Protein AF-A0A1Q5XP58-F1 (afdb_monomer_lite)

Structure (mmCIF, N/CA/C/O backbone):
data_AF-A0A1Q5XP58-F1
#
_entry.id   AF-A0A1Q5XP58-F1
#
loop_
_atom_site.group_PDB
_atom_site.id
_atom_site.type_symbol
_atom_site.label_atom_id
_atom_site.label_alt_id
_atom_site.label_comp_id
_atom_site.label_asym_id
_atom_site.label_entity_id
_atom_site.label_seq_id
_atom_site.pdbx_PDB_ins_code
_atom_site.Cartn_x
_atom_site.Cartn_y
_atom_site.Cartn_z
_atom_site.occupancy
_atom_site.B_iso_or_equiv
_atom_site.auth_seq_id
_atom_site.auth_comp_id
_atom_site.auth_asym_id
_atom_site.auth_atom_id
_atom_site.pdbx_PDB_model_num
ATOM 1 N N . MET A 1 1 ? 5.757 15.351 9.299 1.00 63.59 1 MET A N 1
ATOM 2 C CA . MET A 1 1 ? 4.552 14.892 10.032 1.00 63.59 1 MET A CA 1
ATOM 3 C C . MET A 1 1 ? 3.490 14.276 9.125 1.00 63.59 1 MET A C 1
ATOM 5 O O . MET A 1 1 ? 3.157 13.121 9.339 1.00 63.59 1 MET A O 1
ATOM 9 N N . PHE A 1 2 ? 3.002 14.975 8.093 1.00 71.62 2 PHE A N 1
ATOM 10 C CA . PHE A 1 2 ? 1.874 14.501 7.270 1.00 71.62 2 PHE A CA 1
ATOM 11 C C . PHE A 1 2 ? 2.113 13.167 6.524 1.00 71.62 2 PHE A C 1
ATOM 13 O O . PHE A 1 2 ? 1.293 12.259 6.621 1.00 71.62 2 PHE A O 1
ATOM 20 N N . LYS A 1 3 ? 3.265 13.003 5.852 1.00 79.69 3 LYS A N 1
ATOM 21 C CA . LYS A 1 3 ? 3.611 11.763 5.121 1.00 79.69 3 LYS A CA 1
ATOM 22 C C . LYS A 1 3 ? 3.639 10.522 6.026 1.00 79.69 3 LYS A C 1
ATOM 24 O O . LYS A 1 3 ? 3.115 9.483 5.649 1.00 79.69 3 LYS A O 1
ATOM 29 N N . ASN A 1 4 ? 4.206 10.646 7.229 1.00 85.25 4 ASN A N 1
ATOM 30 C CA . ASN A 1 4 ? 4.273 9.539 8.190 1.00 85.25 4 ASN A CA 1
ATOM 31 C C . ASN A 1 4 ? 2.883 9.154 8.698 1.00 85.25 4 ASN A C 1
ATOM 33 O O . ASN A 1 4 ? 2.593 7.967 8.804 1.00 85.25 4 ASN A O 1
ATOM 37 N N . LYS A 1 5 ? 2.021 10.147 8.954 1.00 90.19 5 LYS A N 1
ATOM 38 C CA . LYS A 1 5 ? 0.638 9.896 9.362 1.00 90.19 5 LYS A CA 1
ATOM 39 C C . LYS A 1 5 ? -0.123 9.128 8.280 1.00 90.19 5 LYS A C 1
ATOM 41 O O . LYS A 1 5 ? -0.727 8.110 8.587 1.00 90.19 5 LYS A O 1
ATOM 46 N N . MET A 1 6 ? -0.041 9.562 7.019 1.00 91.56 6 MET A N 1
ATOM 47 C CA . MET A 1 6 ? -0.729 8.864 5.928 1.00 91.56 6 MET A CA 1
ATOM 48 C C . MET A 1 6 ? -0.183 7.441 5.725 1.00 91.56 6 MET A C 1
ATOM 50 O O . MET A 1 6 ? -0.969 6.507 5.618 1.00 91.56 6 MET A O 1
ATOM 54 N N . ASN A 1 7 ? 1.141 7.239 5.785 1.00 94.56 7 ASN A N 1
ATOM 55 C CA . ASN A 1 7 ? 1.723 5.890 5.755 1.00 94.56 7 ASN A CA 1
ATOM 56 C C . ASN A 1 7 ? 1.127 4.988 6.851 1.00 94.56 7 ASN A C 1
ATOM 58 O O . ASN A 1 7 ? 0.762 3.851 6.577 1.00 94.56 7 ASN A O 1
ATOM 62 N N . GLN A 1 8 ? 1.012 5.491 8.084 1.00 95.19 8 GLN A N 1
ATOM 63 C CA . GLN A 1 8 ? 0.459 4.736 9.211 1.00 95.19 8 GLN A CA 1
ATOM 64 C C . GLN A 1 8 ? -1.034 4.435 9.046 1.00 95.19 8 GLN A C 1
ATOM 66 O O . GLN A 1 8 ? -1.468 3.334 9.384 1.00 95.19 8 GLN A O 1
ATOM 71 N N . GLU A 1 9 ? -1.819 5.381 8.527 1.00 95.31 9 GLU A N 1
ATOM 72 C CA . GLU A 1 9 ? -3.250 5.185 8.270 1.00 95.31 9 GLU A CA 1
ATOM 73 C C . GLU A 1 9 ? -3.481 4.118 7.193 1.00 95.31 9 GLU A C 1
ATOM 75 O O . GLU A 1 9 ? -4.256 3.188 7.415 1.00 95.31 9 GLU A O 1
ATOM 80 N N . ILE A 1 10 ? -2.757 4.193 6.071 1.00 95.69 10 ILE A N 1
ATOM 81 C CA . ILE A 1 10 ? -2.836 3.195 4.997 1.00 95.69 10 ILE A CA 1
ATOM 82 C C . ILE A 1 10 ? -2.330 1.830 5.477 1.00 95.69 10 ILE A C 1
ATOM 84 O O . ILE A 1 10 ? -2.983 0.819 5.236 1.00 95.69 10 ILE A O 1
ATOM 88 N N . GLN A 1 11 ? -1.221 1.777 6.221 1.00 97.00 11 GLN A N 1
ATOM 89 C CA . GLN A 1 11 ? -0.752 0.524 6.813 1.00 97.00 11 GLN A CA 1
ATOM 90 C C . GLN A 1 11 ? -1.805 -0.073 7.756 1.00 97.00 11 GLN A C 1
ATOM 92 O O . GLN A 1 11 ? -2.087 -1.262 7.681 1.00 97.00 11 GLN A O 1
ATOM 97 N N . SER A 1 12 ? -2.424 0.739 8.615 1.00 97.44 12 SER A N 1
ATOM 98 C CA . SER A 1 12 ? -3.473 0.268 9.529 1.00 97.44 12 SER A CA 1
ATOM 99 C C . SER A 1 12 ? -4.695 -0.255 8.777 1.00 97.44 12 SER A C 1
ATOM 101 O O . SER A 1 12 ? -5.266 -1.264 9.177 1.00 97.44 12 SER A O 1
ATOM 103 N N . TYR A 1 13 ? -5.085 0.394 7.681 1.00 97.31 13 TYR A N 1
ATOM 104 C CA . TYR A 1 13 ? -6.142 -0.088 6.795 1.00 97.31 13 TYR A CA 1
ATOM 105 C C . TYR A 1 13 ? -5.809 -1.466 6.207 1.00 97.31 13 TYR A C 1
ATOM 107 O O . TYR A 1 13 ? -6.612 -2.392 6.322 1.00 97.31 13 TYR A O 1
ATOM 115 N N . LEU A 1 14 ? -4.603 -1.635 5.661 1.00 97.81 14 LEU A N 1
ATOM 116 C CA . LEU A 1 14 ? -4.170 -2.904 5.077 1.00 97.81 14 LEU A CA 1
ATOM 117 C C . LEU A 1 14 ? -4.151 -4.037 6.109 1.00 97.81 14 LEU A C 1
ATOM 119 O O . LEU A 1 14 ? -4.657 -5.124 5.839 1.00 97.81 14 LEU A O 1
ATOM 123 N N . LEU A 1 15 ? -3.618 -3.772 7.302 1.00 97.81 15 LEU A N 1
ATOM 124 C CA . LEU A 1 15 ? -3.518 -4.787 8.349 1.00 97.81 15 LEU A CA 1
ATOM 125 C C . LEU A 1 15 ? -4.884 -5.141 8.950 1.00 97.81 15 LEU A C 1
ATOM 127 O O . LEU A 1 15 ? -5.218 -6.312 9.098 1.00 97.81 15 LEU A O 1
ATOM 131 N N . ASN A 1 16 ? -5.686 -4.131 9.292 1.00 97.62 16 ASN A N 1
ATOM 132 C CA . ASN A 1 16 ? -6.886 -4.337 10.105 1.00 97.62 16 ASN A CA 1
ATOM 133 C C . ASN A 1 16 ? -8.151 -4.586 9.277 1.00 97.62 16 ASN A C 1
ATOM 135 O O . ASN A 1 16 ? -9.095 -5.174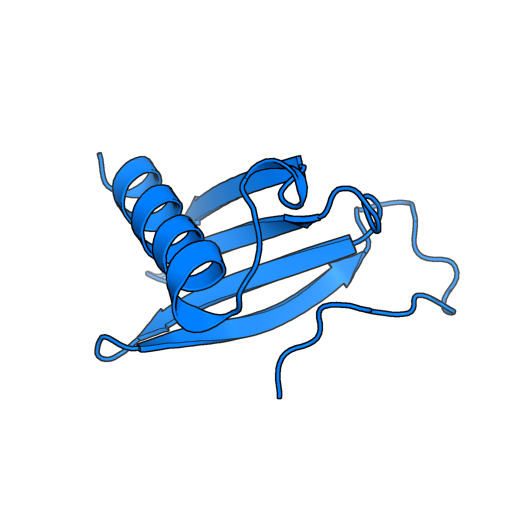 9.794 1.00 97.62 16 ASN A O 1
ATOM 139 N N . GLN A 1 17 ? -8.209 -4.105 8.031 1.00 96.25 17 GLN A N 1
ATOM 140 C CA . GLN A 1 17 ? -9.409 -4.212 7.186 1.00 96.25 17 GLN A CA 1
ATOM 141 C C . GLN A 1 17 ? -9.215 -5.137 5.988 1.00 96.25 17 GLN A C 1
ATOM 143 O O . GLN A 1 17 ? -10.179 -5.747 5.533 1.00 96.25 17 GLN A O 1
ATOM 148 N N . ARG A 1 18 ? -7.988 -5.249 5.467 1.00 95.94 18 ARG A N 1
ATOM 149 C CA . ARG A 1 18 ? -7.679 -6.114 4.318 1.00 95.94 18 ARG A CA 1
ATOM 150 C C . ARG A 1 18 ? -7.002 -7.432 4.696 1.00 95.94 18 ARG A C 1
ATOM 152 O O . ARG A 1 18 ? -6.839 -8.280 3.830 1.00 95.94 18 ARG A O 1
ATOM 159 N N . GLY A 1 19 ? -6.666 -7.628 5.972 1.00 96.69 19 GLY A N 1
ATOM 160 C CA . GLY A 1 19 ? -6.126 -8.892 6.480 1.00 96.69 19 GLY A CA 1
ATOM 161 C C . GLY A 1 19 ? -4.661 -9.145 6.127 1.00 96.69 19 GLY A C 1
ATOM 162 O O . GLY A 1 19 ? -4.187 -10.266 6.294 1.00 96.69 19 GLY A O 1
ATOM 163 N N . TYR A 1 20 ? -3.938 -8.124 5.660 1.00 97.31 20 TYR A N 1
ATOM 164 C CA . TYR A 1 20 ? -2.501 -8.231 5.438 1.00 97.31 20 TYR A CA 1
ATOM 165 C C . TYR A 1 20 ? -1.741 -8.287 6.764 1.00 97.31 20 TYR A C 1
ATOM 167 O O . TYR A 1 20 ? -2.179 -7.801 7.807 1.00 97.31 20 TYR A O 1
ATOM 175 N N . THR A 1 21 ? -0.534 -8.820 6.711 1.00 97.50 21 THR A N 1
ATOM 176 C CA . THR A 1 21 ? 0.444 -8.778 7.790 1.00 97.50 21 THR A CA 1
ATOM 177 C C . THR A 1 21 ? 1.540 -7.763 7.475 1.00 97.50 21 THR A C 1
ATOM 179 O O . THR A 1 21 ? 1.743 -7.341 6.335 1.00 97.50 21 THR A O 1
ATOM 182 N N . LYS A 1 22 ? 2.306 -7.355 8.495 1.00 95.06 22 LYS A N 1
ATOM 183 C CA . LYS A 1 22 ? 3.455 -6.457 8.279 1.00 95.06 22 LYS A CA 1
ATOM 184 C C . LYS A 1 22 ? 4.500 -7.078 7.349 1.00 95.06 22 LYS A C 1
ATOM 186 O O . LYS A 1 22 ? 5.192 -6.339 6.661 1.00 95.06 22 LYS A O 1
ATOM 191 N N . THR A 1 23 ? 4.613 -8.405 7.346 1.00 96.94 23 THR A N 1
ATOM 192 C CA . THR A 1 23 ? 5.543 -9.153 6.498 1.00 96.94 23 THR A CA 1
ATOM 193 C C . THR A 1 23 ? 5.096 -9.236 5.045 1.00 96.94 23 THR A C 1
ATOM 195 O O . THR A 1 23 ? 5.936 -9.501 4.196 1.00 96.94 23 THR A O 1
ATOM 198 N N . ASP A 1 24 ? 3.835 -8.937 4.729 1.00 97.56 24 ASP A N 1
ATOM 199 C CA . ASP A 1 24 ? 3.367 -8.876 3.339 1.00 97.56 24 ASP A CA 1
ATOM 200 C C . ASP A 1 24 ? 3.751 -7.551 2.671 1.00 97.56 24 ASP A C 1
ATOM 202 O O . ASP A 1 24 ? 3.887 -7.476 1.454 1.00 97.56 24 ASP A O 1
ATOM 206 N N . ILE A 1 25 ? 3.983 -6.494 3.455 1.00 97.38 25 ILE A N 1
ATOM 207 C CA . ILE A 1 25 ? 4.300 -5.159 2.943 1.00 97.38 25 ILE A CA 1
ATOM 208 C C . ILE A 1 25 ? 5.818 -5.008 2.820 1.00 97.38 25 ILE A C 1
ATOM 210 O O . ILE A 1 25 ? 6.538 -4.935 3.815 1.00 97.38 25 ILE A O 1
ATOM 214 N N . ASN A 1 26 ? 6.312 -4.893 1.588 1.00 97.00 26 ASN A N 1
ATOM 215 C CA . ASN A 1 26 ? 7.715 -4.587 1.324 1.00 97.00 26 ASN A CA 1
ATOM 216 C C . ASN A 1 26 ? 8.033 -3.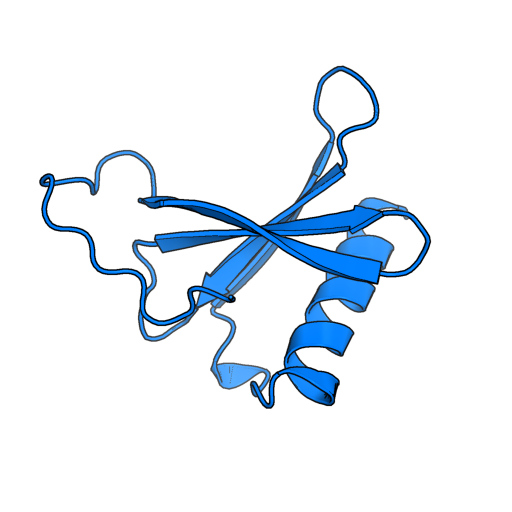117 1.621 1.00 97.00 26 ASN A C 1
ATOM 218 O O . ASN A 1 26 ? 9.025 -2.798 2.279 1.00 97.00 26 ASN A O 1
ATOM 222 N N . LYS A 1 27 ? 7.196 -2.211 1.107 1.00 96.50 27 LYS A N 1
ATOM 223 C CA . LYS A 1 27 ? 7.434 -0.770 1.192 1.00 96.50 27 LYS A CA 1
ATOM 224 C C . LYS A 1 27 ? 6.126 0.002 1.204 1.00 96.50 27 LYS A C 1
ATOM 226 O O . LYS A 1 27 ? 5.214 -0.306 0.446 1.00 96.50 27 LYS A O 1
ATOM 231 N N . ILE A 1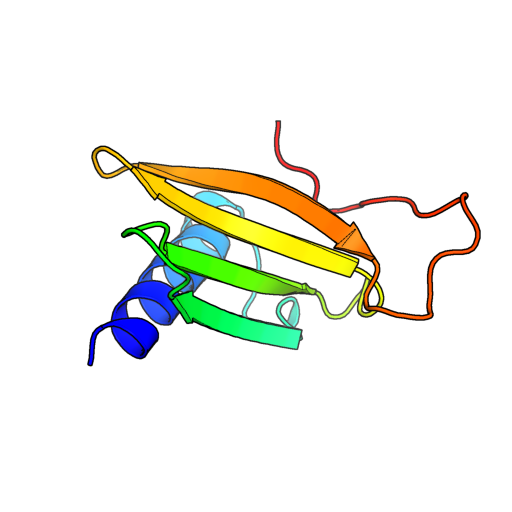 28 ? 6.082 1.059 2.013 1.00 96.56 28 ILE A N 1
ATOM 232 C CA . ILE A 1 28 ? 4.986 2.026 2.036 1.00 96.56 28 ILE A CA 1
ATOM 233 C C . ILE A 1 28 ? 5.528 3.452 2.109 1.00 96.56 28 ILE A C 1
ATOM 235 O O . ILE A 1 28 ? 6.368 3.768 2.956 1.00 96.56 28 ILE A O 1
ATOM 239 N N . TYR A 1 29 ? 5.088 4.327 1.206 1.00 95.00 29 TYR A N 1
ATOM 240 C CA . TYR A 1 29 ? 5.532 5.718 1.208 1.00 95.00 29 TYR A CA 1
ATOM 241 C C . TYR A 1 29 ? 4.538 6.672 0.551 1.00 95.00 29 TYR A C 1
ATOM 243 O O . TYR A 1 29 ? 3.980 6.399 -0.506 1.00 95.00 29 TYR A O 1
ATOM 251 N N . THR A 1 30 ? 4.370 7.839 1.170 1.00 92.31 30 THR A N 1
ATOM 252 C CA . THR A 1 30 ? 3.473 8.892 0.694 1.00 92.31 30 THR A CA 1
ATOM 253 C C . THR A 1 30 ? 4.225 9.941 -0.114 1.00 92.31 30 THR A C 1
ATOM 255 O O . THR A 1 30 ? 5.203 10.540 0.353 1.00 92.31 30 THR A O 1
ATOM 258 N N . GLN A 1 31 ? 3.721 10.211 -1.313 1.00 88.19 31 GLN A N 1
ATOM 259 C CA . GLN A 1 31 ? 4.140 11.294 -2.190 1.00 88.19 31 GLN A CA 1
ATOM 260 C C . GLN A 1 31 ? 3.047 12.369 -2.227 1.00 88.19 31 GLN A C 1
ATOM 262 O O . GLN A 1 31 ? 1.854 12.077 -2.183 1.00 88.19 31 GLN A O 1
ATOM 267 N N . VAL A 1 32 ? 3.470 13.632 -2.270 1.00 81.44 32 VAL A N 1
ATOM 268 C CA . VAL A 1 32 ? 2.574 14.788 -2.394 1.00 81.44 32 VAL A CA 1
ATOM 269 C C . VAL A 1 32 ? 2.906 15.443 -3.728 1.00 81.44 32 VAL A C 1
ATOM 271 O O . VAL A 1 32 ? 4.048 15.865 -3.920 1.00 81.44 32 VAL A O 1
ATOM 274 N N . GLY A 1 33 ? 1.952 15.425 -4.659 1.00 71.25 33 GLY A N 1
ATOM 275 C CA . GLY A 1 33 ? 2.103 15.987 -6.002 1.00 71.25 33 GLY A CA 1
ATOM 276 C C . GLY A 1 33 ? 1.803 17.489 -6.074 1.00 71.25 33 GLY A C 1
ATOM 277 O O . GLY A 1 33 ? 1.763 18.186 -5.060 1.00 71.25 33 GLY A O 1
ATOM 278 N N . LYS A 1 34 ? 1.587 17.992 -7.297 1.00 62.41 34 LYS A N 1
ATOM 279 C CA . LYS A 1 34 ? 1.055 19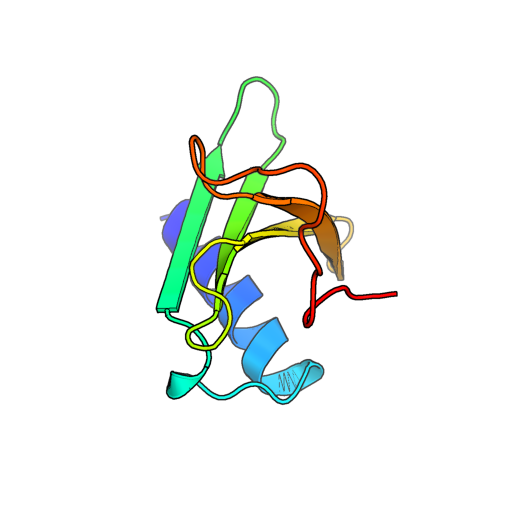.343 -7.549 1.00 62.41 34 LYS A CA 1
ATOM 280 C C . LYS A 1 34 ? -0.480 19.284 -7.439 1.00 62.41 34 LYS A C 1
ATOM 282 O O . LYS A 1 34 ? -1.072 18.438 -8.097 1.00 62.41 34 LYS A O 1
ATOM 287 N N . ALA A 1 35 ? -1.095 20.176 -6.651 1.00 54.50 35 ALA A N 1
ATOM 288 C CA . ALA A 1 35 ? -2.482 20.092 -6.133 1.00 54.50 35 ALA A CA 1
ATOM 289 C C . ALA A 1 35 ? -2.639 18.988 -5.060 1.00 54.50 35 ALA A C 1
ATOM 291 O O . ALA A 1 35 ? -1.828 18.067 -5.074 1.00 54.50 35 ALA A O 1
ATOM 292 N N . PRO A 1 36 ? -3.573 19.067 -4.082 1.00 57.28 36 PRO A N 1
ATOM 293 C CA . PRO A 1 36 ? -3.533 18.254 -2.856 1.00 57.28 36 PRO A CA 1
ATOM 294 C C . PRO A 1 36 ? -3.942 16.784 -3.079 1.00 57.28 36 PRO A C 1
ATOM 296 O O . PRO A 1 36 ? -4.701 16.208 -2.309 1.00 57.28 36 PRO A O 1
ATOM 299 N N . LEU A 1 37 ? -3.413 16.154 -4.127 1.00 64.56 37 LEU A N 1
ATOM 300 C CA . LEU A 1 37 ? -3.441 14.725 -4.351 1.00 64.56 37 LEU A CA 1
ATOM 301 C C . LEU A 1 37 ? -2.303 14.096 -3.543 1.00 64.56 37 LEU A C 1
ATOM 303 O O . LEU A 1 37 ? -1.124 14.118 -3.915 1.00 64.56 37 LEU A O 1
ATOM 307 N N . VAL A 1 38 ? -2.673 13.583 -2.380 1.00 77.06 38 VAL A N 1
ATOM 308 C CA . VAL A 1 38 ? -1.805 12.770 -1.537 1.00 77.06 38 VAL A CA 1
ATOM 309 C C . VAL A 1 38 ? -1.979 11.332 -1.986 1.00 77.06 38 VAL A C 1
ATOM 311 O O . VAL A 1 38 ? -3.084 10.799 -1.926 1.00 77.06 38 VAL A O 1
ATOM 314 N N . SER A 1 39 ? -0.889 10.717 -2.432 1.00 88.00 39 SER A N 1
ATOM 315 C CA . SER A 1 39 ? -0.883 9.319 -2.847 1.00 88.00 39 SER A CA 1
ATOM 316 C C . SER A 1 39 ? 0.104 8.538 -2.002 1.00 88.00 39 SER A C 1
ATOM 318 O O . SER A 1 39 ? 1.250 8.957 -1.812 1.00 88.00 39 SER A O 1
ATOM 320 N N . THR A 1 40 ? -0.342 7.405 -1.480 1.00 94.38 40 THR A N 1
ATOM 321 C CA . THR A 1 40 ? 0.497 6.457 -0.759 1.00 94.38 40 THR A CA 1
ATOM 322 C C . THR A 1 40 ? 0.712 5.235 -1.625 1.00 94.38 40 THR A C 1
ATOM 324 O O . THR A 1 40 ? -0.227 4.521 -1.964 1.00 94.38 40 THR A O 1
ATOM 327 N N . THR A 1 41 ? 1.972 4.992 -1.958 1.00 95.50 41 THR A N 1
ATOM 328 C CA . THR A 1 41 ? 2.395 3.817 -2.707 1.00 95.50 41 THR A CA 1
ATOM 329 C C . THR A 1 41 ? 2.688 2.679 -1.747 1.00 95.50 41 THR A C 1
ATOM 331 O O . THR A 1 41 ? 3.402 2.872 -0.758 1.00 95.50 41 THR A O 1
ATOM 334 N N . VAL A 1 42 ? 2.189 1.496 -2.083 1.00 97.06 42 VAL A N 1
ATOM 335 C CA . VAL A 1 42 ? 2.451 0.231 -1.401 1.00 97.06 42 VAL A CA 1
ATOM 336 C C . VAL A 1 42 ? 3.058 -0.741 -2.408 1.00 97.06 42 VAL A C 1
ATOM 338 O O . VAL A 1 42 ? 2.602 -0.832 -3.547 1.00 97.06 42 VAL A O 1
ATOM 341 N N . ILE A 1 43 ? 4.109 -1.437 -1.989 1.00 96.56 43 ILE A N 1
ATOM 342 C CA . ILE A 1 43 ? 4.732 -2.544 -2.718 1.00 96.56 43 ILE A CA 1
ATOM 343 C C . ILE A 1 43 ? 4.644 -3.760 -1.797 1.00 96.56 43 ILE A C 1
ATOM 345 O O . ILE A 1 43 ? 5.059 -3.670 -0.635 1.00 96.56 43 ILE A O 1
ATOM 349 N N . PHE A 1 44 ? 4.101 -4.868 -2.295 1.00 97.06 44 PHE A N 1
ATOM 350 C CA . PHE A 1 44 ? 3.965 -6.120 -1.546 1.00 97.06 44 PHE A CA 1
ATOM 351 C C . PHE A 1 44 ? 5.189 -7.023 -1.752 1.00 97.06 44 PHE A C 1
ATOM 353 O O . PHE A 1 44 ? 5.944 -6.874 -2.714 1.00 97.06 44 PHE A O 1
ATOM 360 N N . ASN A 1 45 ? 5.458 -7.922 -0.805 1.00 96.00 45 ASN A N 1
ATOM 361 C CA . ASN A 1 45 ? 6.663 -8.754 -0.813 1.00 96.00 45 ASN A CA 1
ATOM 362 C C . ASN A 1 45 ? 6.620 -9.886 -1.843 1.00 96.00 45 ASN A C 1
ATOM 364 O O . ASN A 1 45 ? 7.678 -10.252 -2.352 1.00 96.00 45 ASN A O 1
ATOM 368 N N . ASP A 1 46 ? 5.437 -10.404 -2.150 1.00 94.44 46 ASP A N 1
ATOM 369 C CA . ASP A 1 46 ? 5.162 -11.449 -3.141 1.00 94.44 46 ASP A CA 1
ATOM 370 C C . ASP A 1 46 ? 4.900 -10.895 -4.555 1.00 94.44 46 ASP A C 1
ATOM 372 O O . ASP A 1 46 ? 4.641 -11.663 -5.491 1.00 94.44 46 ASP A O 1
ATOM 376 N N . GLU A 1 47 ? 4.989 -9.569 -4.714 1.00 91.81 47 GLU A N 1
ATOM 377 C CA . GLU A 1 47 ? 4.797 -8.864 -5.981 1.00 91.81 47 GLU A CA 1
ATOM 378 C C . GLU A 1 47 ? 5.538 -7.510 -6.009 1.00 91.81 47 GLU A C 1
ATOM 380 O O . GLU A 1 47 ? 4.957 -6.426 -6.105 1.00 91.81 47 GLU A O 1
ATOM 385 N N . ARG A 1 48 ? 6.871 -7.570 -5.890 1.00 92.19 48 ARG A N 1
ATOM 386 C CA . ARG A 1 48 ? 7.727 -6.378 -5.717 1.00 92.19 48 ARG A CA 1
ATOM 387 C C . ARG A 1 48 ? 7.830 -5.479 -6.943 1.00 92.19 48 ARG A C 1
ATOM 389 O O . ARG A 1 48 ? 8.213 -4.316 -6.812 1.00 92.19 48 ARG A O 1
ATOM 396 N N . ASP A 1 49 ? 7.471 -6.010 -8.100 1.00 91.38 49 ASP A N 1
ATOM 397 C CA . ASP A 1 49 ? 7.497 -5.295 -9.370 1.00 91.38 49 ASP A CA 1
ATOM 398 C C . ASP A 1 49 ? 6.226 -4.476 -9.607 1.00 91.38 49 ASP A C 1
ATOM 400 O O . ASP A 1 49 ? 6.130 -3.770 -10.607 1.00 91.38 49 ASP A O 1
ATOM 404 N N . ASN A 1 50 ? 5.278 -4.496 -8.663 1.00 92.81 50 ASN A N 1
ATOM 405 C CA . ASN A 1 50 ? 4.042 -3.730 -8.728 1.00 92.81 50 ASN A CA 1
ATOM 406 C C . ASN A 1 50 ? 3.942 -2.675 -7.634 1.00 92.81 50 ASN A C 1
ATOM 408 O O . ASN A 1 50 ? 4.353 -2.850 -6.487 1.00 92.81 50 ASN A O 1
ATOM 412 N N . ARG A 1 51 ? 3.333 -1.553 -8.010 1.00 94.25 51 ARG A N 1
ATOM 413 C CA . ARG A 1 51 ? 2.986 -0.447 -7.126 1.00 94.25 51 ARG A CA 1
ATOM 414 C C . ARG A 1 51 ? 1.477 -0.320 -7.069 1.00 94.25 51 ARG A C 1
ATOM 416 O O . ARG A 1 51 ? 0.818 -0.202 -8.100 1.00 94.25 51 ARG A O 1
ATOM 423 N N . TYR A 1 52 ? 0.965 -0.260 -5.852 1.00 96.12 52 TYR A N 1
ATOM 424 C CA . TYR A 1 52 ? -0.441 -0.056 -5.548 1.00 96.12 52 TYR A CA 1
ATOM 425 C C . TYR A 1 52 ? -0.620 1.317 -4.920 1.00 96.12 52 TYR A C 1
ATOM 427 O O . TYR A 1 52 ? 0.082 1.664 -3.966 1.00 96.12 52 TYR A O 1
ATOM 435 N N . PHE A 1 53 ? -1.529 2.118 -5.470 1.00 94.81 53 PHE A N 1
ATOM 436 C CA . PHE A 1 53 ? -1.721 3.496 -5.041 1.00 94.81 53 PHE A CA 1
ATOM 437 C C . PHE A 1 53 ? -3.005 3.638 -4.237 1.00 94.81 53 PHE A C 1
ATOM 439 O O . PHE A 1 53 ? -4.104 3.355 -4.719 1.00 94.81 53 PHE A O 1
ATOM 446 N N . TYR A 1 54 ? -2.848 4.138 -3.019 1.00 95.12 54 TYR A N 1
ATOM 447 C CA . TYR A 1 54 ? -3.920 4.371 -2.069 1.00 95.12 54 TYR A CA 1
ATOM 448 C C . TYR A 1 54 ? -4.059 5.856 -1.770 1.00 95.12 54 TYR A C 1
ATOM 450 O O . TYR A 1 54 ? -3.076 6.604 -1.753 1.00 95.12 54 TYR A O 1
ATOM 458 N N . ARG A 1 55 ? -5.287 6.281 -1.486 1.00 91.94 55 ARG A N 1
ATOM 459 C CA . ARG A 1 55 ? -5.573 7.613 -0.953 1.00 91.94 55 ARG A CA 1
ATOM 460 C C . ARG A 1 55 ? -6.699 7.553 0.064 1.00 91.94 55 ARG A C 1
ATOM 462 O O . ARG A 1 55 ? -7.404 6.551 0.166 1.00 91.94 55 ARG A O 1
ATOM 469 N N . LYS A 1 56 ? -6.847 8.646 0.806 1.00 91.06 56 LYS A N 1
ATOM 470 C CA . LYS A 1 56 ? -7.950 8.862 1.735 1.00 91.06 56 LYS A CA 1
ATOM 471 C C . LYS A 1 56 ? -8.780 10.048 1.268 1.00 91.06 56 LYS A C 1
ATOM 473 O O . LYS A 1 56 ? -8.261 11.161 1.222 1.00 91.06 56 LYS A O 1
ATOM 478 N N . GLU A 1 57 ? -10.051 9.816 0.976 1.00 89.25 57 GLU A N 1
ATOM 479 C CA . GLU A 1 57 ? -11.027 10.859 0.636 1.00 89.25 57 GLU A CA 1
ATOM 480 C C . GLU A 1 57 ? -12.293 10.637 1.461 1.00 89.25 57 GLU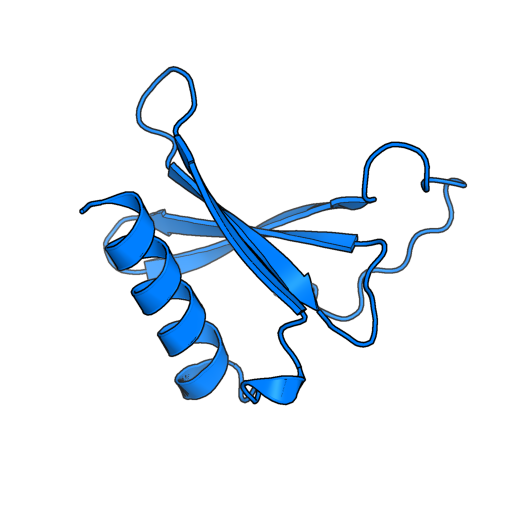 A C 1
ATOM 482 O O . GLU A 1 57 ? -12.686 9.497 1.700 1.00 89.25 57 GLU A O 1
ATOM 487 N N . ASP A 1 58 ? -12.872 11.718 1.985 1.00 89.44 58 ASP A N 1
ATOM 488 C CA . ASP A 1 58 ? -14.066 11.684 2.845 1.00 89.44 58 ASP A CA 1
ATOM 489 C C . ASP A 1 58 ? -13.981 10.658 3.992 1.00 89.44 58 ASP A C 1
ATOM 491 O O . ASP A 1 58 ? -14.936 9.970 4.347 1.00 89.44 58 ASP A O 1
ATOM 495 N N . GLY A 1 59 ? -12.781 10.524 4.569 1.00 89.81 59 GLY A N 1
ATOM 496 C CA . GLY A 1 59 ? -12.499 9.595 5.666 1.00 89.81 59 GLY A CA 1
ATOM 497 C C . GLY A 1 59 ? -12.302 8.134 5.249 1.00 89.81 59 GLY A C 1
ATOM 498 O O . GLY A 1 59 ? -11.913 7.329 6.095 1.00 89.81 59 GLY A O 1
ATOM 499 N N . ARG A 1 60 ? -12.497 7.789 3.973 1.00 92.81 60 ARG A N 1
ATOM 500 C CA . ARG A 1 60 ? -12.383 6.426 3.442 1.00 92.81 60 ARG A CA 1
ATOM 501 C C . ARG A 1 60 ? -11.057 6.226 2.730 1.00 92.81 60 ARG A C 1
ATOM 503 O O . ARG A 1 60 ? -10.662 7.039 1.898 1.00 92.81 60 ARG A O 1
ATOM 510 N N . ILE A 1 61 ? -10.384 5.131 3.061 1.00 94.94 61 ILE A N 1
ATOM 511 C CA . ILE A 1 61 ? -9.176 4.685 2.371 1.00 94.94 61 ILE A CA 1
ATOM 512 C C . ILE A 1 61 ? -9.586 3.702 1.285 1.00 94.94 61 ILE A C 1
ATOM 514 O O . ILE A 1 61 ? -10.391 2.811 1.541 1.00 94.94 61 ILE A O 1
ATOM 518 N N . TYR A 1 62 ? -9.029 3.865 0.091 1.00 94.81 62 TYR A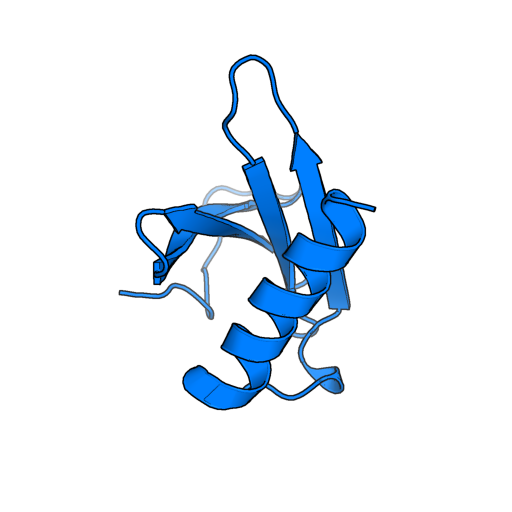 N 1
ATOM 519 C CA . TYR A 1 62 ? -9.240 2.939 -1.012 1.00 94.81 62 TYR A CA 1
ATOM 520 C C . TYR A 1 62 ? -8.050 2.943 -1.969 1.00 94.81 62 TYR A C 1
ATOM 522 O O . TYR A 1 62 ? -7.312 3.933 -2.082 1.00 94.81 62 TYR A O 1
ATOM 530 N N . GLN A 1 63 ? -7.866 1.821 -2.659 1.00 96.25 63 GLN A N 1
ATOM 531 C CA . GLN A 1 63 ? -6.940 1.724 -3.776 1.00 96.25 63 GLN A CA 1
ATOM 532 C C . GLN A 1 63 ? -7.560 2.398 -5.004 1.00 96.25 63 GLN A C 1
ATOM 534 O O . GLN A 1 63 ? -8.650 2.023 -5.427 1.00 96.25 63 GLN A O 1
ATOM 539 N N . TYR A 1 64 ? -6.878 3.375 -5.598 1.00 93.00 64 TYR A N 1
ATOM 540 C CA . TYR A 1 64 ? -7.410 4.104 -6.757 1.00 93.00 64 TYR A CA 1
ATOM 541 C C . TYR A 1 64 ? -6.700 3.762 -8.072 1.00 93.00 64 TYR A C 1
ATOM 543 O O . TYR A 1 64 ? -7.218 4.074 -9.141 1.00 93.00 64 TYR A O 1
ATOM 551 N N . SER A 1 65 ? -5.502 3.171 -8.017 1.00 93.00 65 SER A N 1
ATOM 552 C CA . SER A 1 65 ? -4.741 2.784 -9.207 1.00 93.00 65 SER A CA 1
ATOM 553 C C . SER A 1 65 ? -3.626 1.787 -8.868 1.00 93.00 65 SER A C 1
ATOM 555 O O . SER A 1 65 ? -3.335 1.521 -7.699 1.00 93.00 65 SER A O 1
ATOM 557 N N . MET A 1 66 ? -2.980 1.273 -9.909 1.00 93.62 66 MET A N 1
ATOM 558 C CA . MET A 1 66 ? -1.812 0.401 -9.872 1.00 93.62 66 MET A CA 1
ATOM 559 C C . MET A 1 66 ? -0.939 0.641 -11.100 1.00 93.62 66 MET A C 1
ATOM 561 O O . MET A 1 66 ? -1.431 1.068 -12.144 1.00 93.62 66 MET A O 1
ATOM 565 N N . ALA A 1 67 ? 0.358 0.393 -10.963 1.00 91.56 67 ALA A N 1
ATOM 566 C CA . ALA A 1 67 ? 1.307 0.459 -12.066 1.00 91.56 67 ALA A CA 1
ATOM 567 C C . ALA A 1 67 ? 2.506 -0.446 -11.775 1.00 91.56 67 ALA A C 1
ATOM 569 O O . ALA A 1 67 ? 2.856 -0.620 -10.602 1.00 91.56 67 ALA A O 1
ATOM 570 N N . PRO A 1 68 ? 3.210 -0.938 -12.801 1.00 91.31 68 PRO A N 1
ATOM 571 C CA . PRO A 1 68 ? 4.474 -1.616 -12.582 1.00 91.31 68 PRO A CA 1
ATOM 572 C C . PRO A 1 68 ? 5.498 -0.631 -12.004 1.00 91.31 68 PRO A C 1
ATOM 574 O O . PRO A 1 68 ? 5.381 0.601 -12.120 1.00 91.31 68 PRO A O 1
ATOM 577 N N . VAL A 1 69 ? 6.523 -1.152 -11.344 1.00 84.88 69 VAL A N 1
ATOM 578 C CA . VAL A 1 69 ? 7.742 -0.400 -11.048 1.00 84.88 69 VAL A CA 1
ATOM 579 C C . VAL A 1 69 ? 8.383 -0.004 -12.384 1.00 84.88 69 VAL A C 1
ATOM 581 O O . VAL A 1 69 ? 8.362 -0.750 -13.359 1.00 84.88 69 VAL A O 1
ATOM 584 N N . GLN A 1 70 ? 8.889 1.228 -12.464 1.00 76.38 70 GLN A N 1
ATOM 585 C CA . GLN A 1 70 ? 9.417 1.781 -13.712 1.00 76.38 70 GLN A CA 1
ATOM 586 C C . GLN A 1 70 ? 10.546 0.896 -14.266 1.00 76.38 70 GLN A C 1
ATOM 588 O O . GLN A 1 70 ? 11.519 0.644 -13.562 1.00 76.38 70 GLN A O 1
ATOM 593 N N . GLY A 1 71 ? 10.417 0.469 -15.527 1.00 72.25 71 GLY A N 1
ATOM 594 C CA . GLY A 1 71 ? 11.405 -0.373 -16.211 1.00 72.25 71 GLY A CA 1
ATOM 595 C C . GLY A 1 71 ? 11.164 -1.885 -16.122 1.00 72.25 71 GLY A C 1
ATOM 596 O O . GLY A 1 71 ? 12.028 -2.627 -16.573 1.00 72.25 71 GLY A O 1
ATOM 597 N N . VAL A 1 72 ? 10.027 -2.331 -15.566 1.00 70.00 72 VAL A N 1
ATOM 598 C CA . VAL A 1 72 ? 9.693 -3.763 -15.400 1.00 70.00 72 VAL A CA 1
ATOM 599 C C . VAL A 1 72 ? 8.482 -4.212 -16.243 1.00 70.00 72 VAL A C 1
ATOM 601 O O . VAL A 1 72 ? 8.167 -5.391 -16.274 1.00 70.00 72 VAL A O 1
ATOM 604 N N . ASP A 1 73 ? 7.811 -3.297 -16.952 1.00 68.06 73 ASP A N 1
ATOM 605 C CA . ASP A 1 73 ? 6.586 -3.616 -17.706 1.00 68.06 73 ASP A CA 1
ATOM 606 C C . ASP A 1 73 ? 6.883 -4.321 -19.041 1.00 68.06 73 ASP A C 1
ATOM 608 O O . ASP A 1 73 ? 7.441 -3.709 -19.956 1.00 68.06 73 ASP A O 1
ATOM 612 N N . ASP A 1 74 ? 6.486 -5.589 -19.158 1.00 67.50 74 ASP A N 1
ATOM 613 C CA . ASP A 1 74 ? 6.520 -6.383 -20.394 1.00 67.50 74 ASP A CA 1
ATOM 614 C C . ASP A 1 74 ? 5.146 -6.479 -21.091 1.00 67.50 74 ASP A C 1
ATOM 616 O O . ASP A 1 74 ? 5.003 -7.179 -22.096 1.00 67.50 74 ASP A O 1
ATOM 620 N N . GLY A 1 75 ? 4.130 -5.767 -20.583 1.00 67.38 75 GLY A N 1
ATOM 621 C CA . GLY A 1 75 ? 2.762 -5.784 -21.103 1.00 67.38 75 GLY A CA 1
ATOM 622 C C . GLY A 1 75 ? 1.882 -6.931 -20.586 1.00 67.38 75 GLY A C 1
ATOM 623 O O . GLY A 1 75 ? 0.705 -6.987 -20.948 1.00 67.38 75 GLY A O 1
ATOM 624 N N . HIS A 1 76 ? 2.397 -7.815 -19.723 1.00 65.88 76 HIS A N 1
ATOM 625 C CA . HIS A 1 76 ? 1.669 -8.967 -19.169 1.00 65.88 76 HIS A CA 1
ATOM 626 C C . HIS A 1 76 ? 1.515 -8.933 -17.638 1.00 65.88 76 HIS A C 1
ATOM 628 O O . HIS A 1 76 ? 1.135 -9.934 -17.023 1.00 65.88 76 HIS A O 1
ATOM 634 N N . GLN A 1 77 ? 1.753 -7.775 -17.019 1.00 72.50 77 GLN A N 1
ATOM 635 C CA . GLN A 1 77 ? 1.730 -7.600 -15.569 1.00 72.50 77 GLN A CA 1
ATOM 636 C C . GLN A 1 77 ? 0.363 -7.973 -14.956 1.00 72.50 77 GLN A C 1
ATOM 638 O O . GLN A 1 77 ? -0.661 -7.331 -15.210 1.00 72.50 77 GLN A O 1
ATOM 643 N N . GLN A 1 78 ? 0.345 -9.003 -14.107 1.00 83.62 78 GLN A N 1
ATOM 644 C CA . GLN A 1 78 ? -0.800 -9.313 -13.244 1.00 83.62 78 GLN A CA 1
ATOM 645 C C . GLN A 1 78 ? -0.709 -8.492 -11.956 1.00 83.62 78 GLN A C 1
ATOM 647 O O . GLN A 1 78 ? 0.391 -8.171 -11.520 1.00 83.62 78 GLN A O 1
ATOM 652 N N . TYR A 1 79 ? -1.855 -8.164 -11.353 1.00 91.44 79 TYR A N 1
ATOM 653 C CA . TYR A 1 79 ? -1.929 -7.393 -10.108 1.00 91.44 79 TYR A CA 1
ATOM 654 C C . TYR A 1 79 ? -2.710 -8.169 -9.047 1.00 91.44 79 TYR A C 1
ATOM 656 O O . TYR A 1 79 ? -3.930 -8.017 -8.925 1.00 91.44 79 TYR A O 1
ATOM 664 N N . LYS A 1 80 ? -2.011 -9.015 -8.283 1.00 93.81 80 LYS A N 1
ATOM 665 C CA . LYS A 1 80 ? -2.607 -9.894 -7.260 1.00 93.81 80 LYS A CA 1
ATOM 666 C C . LYS A 1 80 ? -3.395 -9.148 -6.183 1.00 93.81 80 LYS A C 1
ATOM 668 O O . LYS A 1 80 ? -4.386 -9.672 -5.686 1.00 93.81 80 LYS A O 1
ATOM 673 N N . HIS A 1 81 ? -2.974 -7.935 -5.830 1.00 95.31 81 HIS A N 1
ATOM 674 C CA . HIS A 1 81 ? -3.549 -7.167 -4.720 1.00 95.31 81 HIS A CA 1
ATOM 675 C C . HIS A 1 81 ? -4.576 -6.129 -5.169 1.00 95.31 81 HIS A C 1
ATOM 677 O O . HIS A 1 81 ? -4.931 -5.249 -4.389 1.00 95.31 81 HIS A O 1
ATOM 683 N N . LYS A 1 82 ? -5.060 -6.214 -6.417 1.00 94.81 82 LYS A N 1
ATOM 684 C CA . LYS A 1 82 ? -6.106 -5.326 -6.922 1.00 94.81 82 LYS A CA 1
ATOM 685 C C . LYS A 1 82 ? -7.343 -5.374 -6.022 1.00 94.81 82 LYS A C 1
ATOM 687 O O . LYS A 1 82 ? -8.037 -6.383 -5.972 1.00 94.81 82 LYS A O 1
ATOM 692 N N . GLU A 1 83 ? -7.659 -4.254 -5.379 1.00 93.69 83 GLU A N 1
ATOM 693 C CA . GLU A 1 83 ? -8.957 -4.074 -4.723 1.00 93.69 83 GLU A CA 1
ATOM 694 C C . GLU A 1 83 ? -10.072 -3.768 -5.745 1.00 93.69 83 GLU A C 1
ATOM 696 O O . GLU A 1 83 ? -9.813 -3.152 -6.786 1.00 93.69 83 GLU A O 1
ATOM 701 N N . ASN A 1 84 ? -11.294 -4.222 -5.437 1.00 77.94 84 ASN A N 1
ATOM 702 C CA . ASN A 1 84 ? -12.528 -3.931 -6.182 1.00 77.94 84 ASN A CA 1
ATOM 703 C C . ASN A 1 84 ? -13.191 -2.641 -5.698 1.00 77.94 84 ASN A C 1
ATOM 705 O O . ASN A 1 84 ? -13.187 -2.418 -4.462 1.00 77.94 84 ASN A O 1
#

Radius of gyration: 12.62 Å; chains: 1; bounding box: 26×32×31 Å

pLDDT: mean 88.43, std 11.13, range [54.5, 97.81]

Foldseek 3Di:
DVFVVFQVVVVCCCVPPVVDDPQQWPDWTWDQDPDRDIWIWTATPVGNQKTWIWDADPNDIDTDDMDGDPPPDPPPDDDPPDDD

Sequence (84 aa):
MFKNKMNQEIQSYLLNQRGYTKTDINKIYTQVGKAPLVSTTVIFNDERDNRYFYRKEDGRIYQYSMAPVQGVDDGHQQYKHKEN

Secondary structure (DSSP, 8-state):
-HHHHHHHHHHHHHHHHS---TTTEEEEEEEE-SSS-EEEEEEETTEEEEEEEEEEETTEEEEEEEEEPTT---S----TT---